Protein AF-A0A7Y2A5H0-F1 (afdb_monomer_lite)

Sequence (104 aa):
MAGDHEVDVAASTGGGHPLWEIFVRASRGLNHVHVGSLHAPDAETAAQHARDVYTRRQEGVSIWVVRSTEVHASDPHDEDAWFDSEKPYRHPTFYEIPDEVGHM

Radius of gyration: 23.76 Å; chains: 1; bounding box: 52×40×67 Å

pLDDT: mean 79.38, std 18.3, range [37.59, 98.44]

Foldseek 3Di:
DDDDPPPPPPQPPDDAWAKKFKWKAAQPGPDTDTPDMDTHRDQVRRQVVCCVVPVVDGDRMDMDIDGPVPDDDDDPVCCCVPPVPPPVVPPPVPDPDPPVVDDD

Secondary structure (DSSP, 8-state):
--------------SS--EEEEEEE-TT-SS-EEEEEEE-SSHHHHHHHHHHHH-TT-TT-EEEEEEGGG-----GGGHHHHH----GGGSGGGS---GGG---

Structure (mmCIF, N/CA/C/O backbone):
data_AF-A0A7Y2A5H0-F1
#
_entry.id   AF-A0A7Y2A5H0-F1
#
loop_
_atom_site.group_PDB
_atom_site.id
_atom_site.type_symbol
_atom_site.label_atom_id
_atom_site.label_alt_id
_atom_site.label_comp_id
_atom_site.label_asym_id
_atom_site.label_entity_id
_atom_site.label_seq_id
_atom_site.pdbx_PDB_ins_code
_atom_site.Cartn_x
_atom_site.Cartn_y
_atom_site.Cartn_z
_atom_site.occupancy
_atom_site.B_iso_or_equiv
_atom_site.auth_seq_id
_atom_site.auth_comp_id
_atom_site.auth_asym_id
_atom_site.auth_atom_id
_atom_site.pdbx_PDB_model_num
ATOM 1 N N . MET A 1 1 ? -22.978 4.502 -29.608 1.00 40.03 1 MET A N 1
ATOM 2 C CA . MET A 1 1 ? -21.985 3.413 -29.634 1.00 40.03 1 MET A CA 1
ATOM 3 C C . MET A 1 1 ? -20.862 3.845 -28.714 1.00 40.03 1 MET A C 1
ATOM 5 O O . MET A 1 1 ? -20.070 4.693 -29.101 1.00 40.03 1 MET A O 1
ATOM 9 N N . ALA A 1 2 ? -20.928 3.422 -27.453 1.00 42.25 2 ALA A N 1
ATOM 10 C CA . ALA A 1 2 ? -19.891 3.695 -26.468 1.00 42.25 2 ALA A CA 1
ATOM 11 C C . ALA A 1 2 ? -18.766 2.690 -26.727 1.00 42.25 2 ALA A C 1
ATOM 13 O O . ALA A 1 2 ? -19.027 1.492 -26.739 1.00 42.25 2 ALA A O 1
ATOM 14 N N . GLY A 1 3 ? -17.576 3.185 -27.060 1.00 43.34 3 GLY A N 1
ATOM 15 C CA . GLY A 1 3 ? -16.387 2.350 -27.156 1.00 43.34 3 GLY A CA 1
ATOM 16 C C . GLY A 1 3 ? -15.929 2.006 -25.748 1.00 43.34 3 GLY A C 1
ATOM 17 O O . GLY A 1 3 ? -15.586 2.913 -24.986 1.00 43.34 3 GLY A O 1
ATOM 18 N N . ASP A 1 4 ? -15.971 0.720 -25.420 1.00 40.31 4 ASP A N 1
ATOM 19 C CA . ASP A 1 4 ? -15.337 0.150 -24.240 1.00 40.31 4 ASP A CA 1
ATOM 20 C C . ASP A 1 4 ? -13.846 0.509 -24.260 1.00 40.31 4 ASP A C 1
ATOM 22 O O . ASP A 1 4 ? -13.103 0.109 -25.157 1.00 40.31 4 ASP A O 1
ATOM 26 N N . HIS A 1 5 ? -13.411 1.313 -23.288 1.00 46.22 5 HIS A N 1
ATOM 27 C CA . HIS A 1 5 ? -11.995 1.427 -22.959 1.00 46.22 5 HIS A CA 1
ATOM 28 C C . HIS A 1 5 ? -11.636 0.201 -22.127 1.00 46.22 5 HIS A C 1
ATOM 30 O O . HIS A 1 5 ? -11.766 0.207 -20.903 1.00 46.22 5 HIS A O 1
ATOM 36 N N . GLU A 1 6 ? -11.221 -0.857 -22.814 1.00 39.62 6 GLU A N 1
ATOM 37 C CA . GLU A 1 6 ? -10.558 -1.998 -22.200 1.00 39.62 6 GLU A CA 1
ATOM 38 C C . GLU A 1 6 ? -9.252 -1.493 -21.572 1.00 39.62 6 GLU A C 1
ATOM 40 O O . GLU A 1 6 ? -8.309 -1.097 -22.260 1.00 39.62 6 GLU A O 1
ATOM 45 N N . VAL A 1 7 ? -9.242 -1.391 -20.242 1.00 45.84 7 VAL A N 1
ATOM 46 C CA . VAL A 1 7 ? -8.039 -1.065 -19.476 1.00 45.84 7 VAL A CA 1
ATOM 47 C C . VAL A 1 7 ? -7.159 -2.305 -19.511 1.00 45.84 7 VAL A C 1
ATOM 49 O O . VAL A 1 7 ? -7.351 -3.246 -18.745 1.00 45.84 7 VAL A O 1
ATOM 52 N N . ASP A 1 8 ? -6.226 -2.318 -20.455 1.00 37.59 8 ASP A N 1
ATOM 53 C CA . ASP A 1 8 ? -5.244 -3.381 -20.609 1.00 37.59 8 ASP A CA 1
ATOM 54 C C . ASP A 1 8 ? -4.236 -3.294 -19.450 1.00 37.59 8 ASP A C 1
ATOM 56 O O . ASP A 1 8 ? -3.234 -2.575 -19.503 1.00 37.59 8 ASP A O 1
ATOM 60 N N . VAL A 1 9 ? -4.532 -3.983 -18.342 1.00 48.34 9 VAL A N 1
ATOM 61 C CA . VAL A 1 9 ? -3.597 -4.189 -17.223 1.00 48.34 9 VAL A CA 1
ATOM 62 C C . VAL A 1 9 ? -2.630 -5.316 -17.603 1.00 48.34 9 VAL A C 1
ATOM 64 O O . VAL A 1 9 ? -2.476 -6.317 -1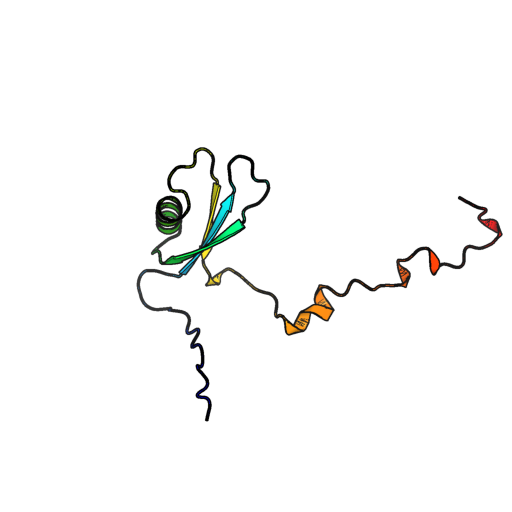6.904 1.00 48.34 9 VAL A O 1
ATOM 67 N N . ALA A 1 10 ? -1.972 -5.175 -18.752 1.00 38.88 10 ALA A N 1
ATOM 68 C CA . ALA A 1 10 ? -0.838 -6.002 -19.108 1.00 38.88 10 ALA A CA 1
ATOM 69 C C . ALA A 1 10 ? 0.319 -5.633 -18.175 1.00 38.88 10 ALA A C 1
ATOM 71 O O . ALA A 1 10 ? 0.956 -4.586 -18.314 1.00 38.88 10 ALA A O 1
ATOM 72 N N . ALA A 1 11 ? 0.573 -6.503 -17.196 1.00 49.91 11 ALA A N 1
ATOM 73 C CA . ALA A 1 11 ? 1.752 -6.469 -16.347 1.00 49.91 11 ALA A CA 1
ATOM 74 C C . ALA A 1 11 ? 2.997 -6.177 -17.200 1.00 49.91 11 ALA A C 1
ATOM 76 O O . ALA A 1 11 ? 3.373 -6.980 -18.058 1.00 49.91 11 ALA A O 1
ATOM 77 N N . SER A 1 12 ? 3.628 -5.023 -16.965 1.00 48.03 12 SER A N 1
ATOM 78 C CA . SER A 1 12 ? 4.834 -4.557 -17.652 1.00 48.03 12 SER A CA 1
ATOM 79 C C . SER A 1 12 ? 6.047 -5.416 -17.277 1.00 48.03 12 SER A C 1
ATOM 81 O O . SER A 1 12 ? 7.005 -4.979 -16.643 1.00 48.03 12 SER A O 1
ATOM 83 N N . THR A 1 13 ? 6.046 -6.678 -17.695 1.00 54.19 13 THR A N 1
ATOM 84 C CA . THR A 1 13 ? 7.242 -7.517 -17.661 1.00 54.19 13 THR A CA 1
ATOM 85 C C . THR A 1 13 ? 8.067 -7.186 -18.898 1.00 54.19 13 THR A C 1
ATOM 87 O O . THR A 1 13 ? 7.982 -7.850 -19.926 1.00 54.19 13 THR A O 1
ATOM 90 N N . GLY A 1 14 ? 8.838 -6.101 -18.812 1.00 46.59 14 GLY A N 1
ATOM 91 C CA . GLY A 1 14 ? 9.646 -5.605 -19.922 1.00 46.59 14 GLY A CA 1
ATOM 92 C C . GLY A 1 14 ? 10.818 -4.739 -19.469 1.00 46.59 14 GLY A C 1
ATOM 93 O O . GLY A 1 14 ? 10.788 -3.531 -19.644 1.00 46.59 14 GLY A O 1
ATOM 94 N N . GLY A 1 15 ? 11.857 -5.375 -18.918 1.00 59.62 15 GLY A N 1
ATOM 95 C CA . GLY A 1 15 ? 13.231 -4.855 -18.928 1.00 59.62 15 GLY A CA 1
ATOM 96 C C . GLY A 1 15 ? 13.538 -3.660 -18.017 1.00 59.62 15 GLY A C 1
ATOM 97 O O . GLY A 1 15 ? 13.533 -2.516 -18.450 1.00 59.62 15 GLY A O 1
ATOM 98 N N . GLY A 1 16 ? 13.942 -3.945 -16.776 1.00 76.38 16 GLY A N 1
ATOM 99 C CA . GLY A 1 16 ? 14.807 -3.058 -15.985 1.00 76.38 16 GLY A CA 1
ATOM 100 C C . GLY A 1 16 ? 14.176 -2.380 -14.771 1.00 76.38 16 GLY A C 1
ATOM 101 O O . GLY A 1 16 ? 14.901 -2.111 -13.822 1.00 76.38 16 GLY A O 1
ATOM 102 N N . HIS A 1 17 ? 12.858 -2.152 -14.741 1.00 88.81 17 HIS A N 1
ATOM 103 C CA . HIS A 1 17 ? 12.212 -1.421 -13.640 1.00 88.81 17 HIS A CA 1
ATOM 104 C C . HIS A 1 17 ? 10.824 -1.995 -13.304 1.00 88.81 17 HIS A C 1
ATOM 106 O O . HIS A 1 17 ? 9.839 -1.510 -13.852 1.00 88.81 17 HIS A O 1
ATOM 112 N N . PRO A 1 18 ? 10.713 -3.029 -12.447 1.00 95.62 18 PRO A N 1
ATOM 113 C CA . PRO A 1 18 ? 9.418 -3.521 -11.960 1.00 95.62 18 PRO A CA 1
ATOM 114 C C . PRO A 1 18 ? 8.617 -2.459 -11.185 1.00 95.62 18 PRO A C 1
ATOM 116 O O . PRO A 1 18 ? 9.193 -1.493 -10.678 1.00 95.62 18 PRO A O 1
ATOM 119 N N . LEU A 1 19 ? 7.296 -2.664 -11.084 1.00 97.31 19 LEU A N 1
ATOM 120 C CA . LEU A 1 19 ? 6.374 -1.848 -10.281 1.00 97.31 19 LEU A CA 1
ATOM 121 C C . LEU A 1 19 ? 6.432 -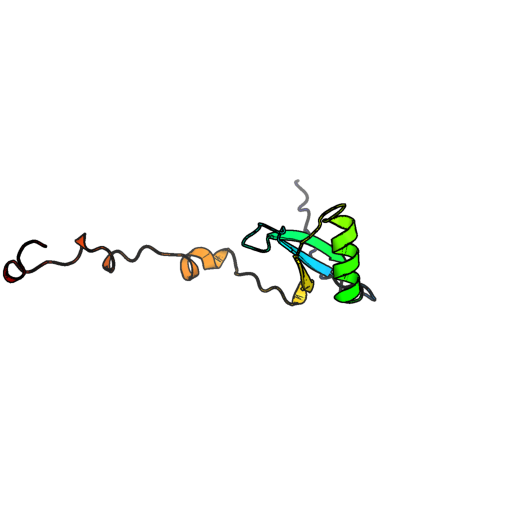2.243 -8.793 1.00 97.31 19 LEU A C 1
ATOM 123 O O . LEU A 1 19 ? 6.522 -3.427 -8.446 1.00 97.31 19 LEU A O 1
ATOM 127 N N . TRP A 1 20 ? 6.383 -1.233 -7.928 1.00 98.12 20 TRP A N 1
ATOM 128 C CA . TRP A 1 20 ? 6.415 -1.351 -6.475 1.00 98.12 20 TRP A CA 1
ATOM 129 C C . TRP A 1 20 ? 5.275 -0.557 -5.845 1.00 98.12 20 TRP A C 1
ATOM 131 O O . TRP A 1 20 ? 5.098 0.617 -6.170 1.00 98.12 20 TRP A O 1
ATOM 141 N N . GLU A 1 21 ? 4.581 -1.170 -4.889 1.00 98.44 21 GLU A N 1
ATOM 142 C CA . GLU A 1 21 ? 3.604 -0.528 -4.009 1.00 98.44 21 GLU A CA 1
ATOM 143 C C . GLU A 1 21 ? 4.314 0.057 -2.785 1.00 98.44 21 GLU A C 1
ATOM 145 O O . GLU A 1 21 ? 5.156 -0.601 -2.156 1.00 98.44 21 GLU A O 1
ATOM 150 N N . ILE A 1 22 ? 3.988 1.302 -2.440 1.00 97.62 22 ILE A N 1
ATOM 151 C CA . ILE A 1 22 ? 4.700 2.079 -1.425 1.00 97.62 22 ILE A CA 1
ATOM 152 C C . ILE A 1 22 ? 3.789 2.344 -0.236 1.00 97.62 22 ILE A C 1
ATOM 154 O O . ILE A 1 22 ? 2.722 2.946 -0.367 1.00 97.62 22 ILE A O 1
ATOM 158 N N . PHE A 1 23 ? 4.250 1.968 0.955 1.00 96.75 23 PHE A N 1
ATOM 159 C CA . PHE A 1 23 ? 3.539 2.216 2.202 1.00 96.75 23 PHE A CA 1
ATOM 160 C C . PHE A 1 23 ? 4.376 3.074 3.139 1.00 96.75 23 PHE A C 1
ATOM 162 O O . PHE A 1 23 ? 5.557 2.811 3.370 1.00 96.75 23 PHE A O 1
ATOM 169 N N . VAL A 1 24 ? 3.755 4.091 3.724 1.00 94.44 24 VAL A N 1
ATOM 170 C CA . VAL A 1 24 ? 4.433 5.062 4.581 1.00 94.44 24 VAL A CA 1
ATOM 171 C C . VAL A 1 24 ? 3.769 5.094 5.947 1.00 94.44 24 VAL A C 1
ATOM 173 O O . VAL A 1 24 ? 2.546 5.161 6.060 1.00 94.44 24 VAL A O 1
ATOM 176 N N . ARG A 1 25 ? 4.587 5.081 7.000 1.00 93.25 25 ARG A N 1
ATOM 177 C CA . ARG A 1 25 ? 4.162 5.350 8.374 1.00 93.25 25 ARG A CA 1
ATOM 178 C C . ARG A 1 25 ? 4.880 6.583 8.898 1.00 93.25 25 ARG A C 1
ATOM 180 O O . ARG A 1 25 ? 6.108 6.600 8.990 1.00 93.25 25 ARG A O 1
ATOM 187 N N . ALA A 1 26 ? 4.108 7.594 9.284 1.00 88.62 26 ALA A N 1
ATOM 188 C CA . ALA A 1 26 ? 4.632 8.776 9.961 1.00 88.62 26 ALA A CA 1
ATOM 189 C C . ALA A 1 26 ? 5.226 8.420 11.338 1.00 88.62 26 ALA A C 1
ATOM 191 O O . ALA A 1 26 ? 4.846 7.421 11.942 1.00 88.62 26 ALA A O 1
ATOM 192 N N . SER A 1 27 ? 6.098 9.272 11.881 1.00 85.62 27 SER A N 1
ATOM 193 C CA . SER A 1 27 ? 6.777 9.047 13.174 1.00 85.62 27 SER A CA 1
ATOM 194 C C . SER A 1 27 ? 5.836 8.727 14.343 1.00 85.62 27 SER A C 1
ATOM 196 O O . SER A 1 27 ? 6.118 7.854 15.159 1.00 85.62 27 SER A O 1
ATOM 198 N N . ARG A 1 28 ? 4.672 9.386 14.395 1.00 85.62 28 ARG A N 1
ATOM 199 C CA . ARG A 1 28 ? 3.618 9.132 15.396 1.00 85.62 28 ARG A CA 1
ATOM 200 C C . ARG A 1 28 ? 2.466 8.269 14.864 1.00 85.62 28 ARG A C 1
ATOM 202 O O . ARG A 1 28 ? 1.423 8.186 15.502 1.00 85.62 28 ARG A O 1
ATOM 209 N N . GLY A 1 29 ? 2.620 7.690 13.675 1.00 84.38 29 GLY A N 1
ATOM 210 C CA . GLY A 1 29 ? 1.618 6.840 13.040 1.00 84.38 29 GLY A CA 1
ATOM 211 C C . GLY A 1 29 ? 1.677 5.412 13.575 1.00 84.38 29 GLY A C 1
ATOM 212 O O . GLY A 1 29 ? 2.758 4.887 13.834 1.00 84.38 29 GLY A O 1
ATOM 213 N N . LEU A 1 30 ? 0.512 4.779 13.716 1.00 87.75 30 LEU A N 1
ATOM 214 C CA . LEU A 1 30 ? 0.407 3.394 14.185 1.00 87.75 30 LEU A CA 1
ATOM 215 C C . LEU A 1 30 ? 0.656 2.386 13.056 1.00 87.75 30 LEU A C 1
ATOM 217 O O . LEU A 1 30 ? 1.315 1.370 13.265 1.00 87.75 30 LEU A O 1
ATOM 221 N N . ASN A 1 31 ? 0.178 2.686 11.850 1.00 93.50 31 ASN A N 1
ATOM 222 C CA . ASN A 1 31 ? 0.186 1.781 10.708 1.00 93.50 31 ASN A CA 1
ATOM 223 C C . ASN A 1 31 ? 0.841 2.410 9.475 1.00 93.50 31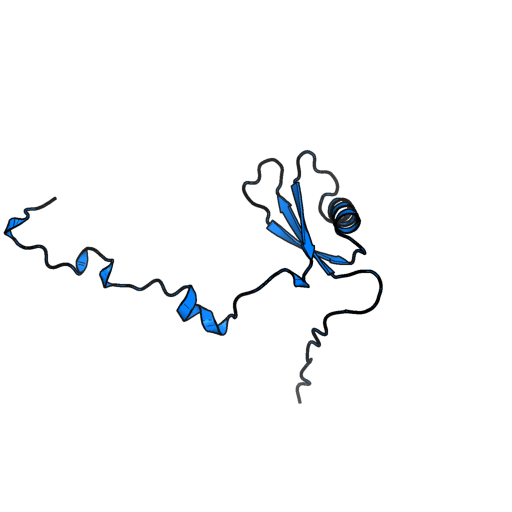 ASN A C 1
ATOM 225 O O . ASN A 1 31 ? 0.815 3.627 9.279 1.00 93.50 31 ASN A O 1
ATOM 229 N N . HIS A 1 32 ? 1.410 1.553 8.633 1.00 95.94 32 HIS A N 1
ATOM 230 C CA . HIS A 1 32 ? 1.809 1.915 7.281 1.00 95.94 32 HIS A CA 1
ATOM 231 C C . HIS A 1 32 ? 0.561 2.031 6.404 1.00 95.94 32 HIS A C 1
ATOM 233 O O . HIS A 1 32 ? -0.327 1.182 6.460 1.00 95.94 32 HIS A O 1
ATOM 239 N N . VAL A 1 33 ? 0.486 3.102 5.619 1.00 94.75 33 VAL A N 1
ATOM 240 C CA . VAL A 1 33 ? -0.628 3.383 4.704 1.00 94.75 33 VAL A CA 1
ATOM 241 C C . VAL A 1 33 ? -0.097 3.382 3.282 1.00 94.75 33 VAL A C 1
ATOM 243 O O . VAL A 1 33 ? 0.969 3.947 3.040 1.00 94.75 33 VAL A O 1
ATOM 246 N N . HIS A 1 34 ? -0.826 2.762 2.354 1.00 96.75 34 HIS A N 1
ATOM 247 C CA . HIS A 1 34 ? -0.478 2.798 0.937 1.00 96.75 34 HIS A CA 1
ATOM 248 C C . HIS A 1 34 ? -0.579 4.235 0.403 1.00 96.75 34 HIS A C 1
ATOM 250 O O . HIS A 1 34 ? -1.622 4.872 0.547 1.00 96.75 34 HIS A O 1
ATOM 256 N N . VAL A 1 35 ? 0.499 4.755 -0.186 1.00 95.56 35 VAL A N 1
ATOM 257 C CA . VAL A 1 35 ? 0.565 6.136 -0.704 1.00 95.56 35 VAL A CA 1
ATOM 258 C C . VAL A 1 35 ? 0.682 6.211 -2.226 1.00 95.56 35 VAL A C 1
ATOM 260 O O . VAL A 1 35 ? 0.587 7.302 -2.788 1.00 95.56 35 VAL A O 1
ATOM 263 N N . GLY A 1 36 ? 0.871 5.073 -2.894 1.00 96.00 36 GLY A N 1
ATOM 264 C CA . GLY A 1 36 ? 0.957 4.971 -4.346 1.00 96.00 36 GLY A CA 1
ATOM 265 C C . GLY A 1 36 ? 2.044 4.005 -4.800 1.00 96.00 36 GLY A C 1
ATOM 266 O O . GLY A 1 36 ? 2.688 3.341 -3.991 1.00 96.00 36 GLY A O 1
ATOM 267 N N . SER A 1 37 ? 2.267 3.978 -6.109 1.00 97.69 37 SER A N 1
ATOM 268 C CA . SER A 1 37 ? 3.156 3.031 -6.772 1.00 97.69 37 SER A CA 1
ATOM 269 C C . SER A 1 37 ? 4.252 3.735 -7.579 1.00 97.69 37 SER A C 1
ATOM 271 O O . SER A 1 37 ? 4.046 4.834 -8.102 1.00 97.69 37 SER A O 1
ATOM 273 N N . LEU A 1 38 ? 5.412 3.095 -7.743 1.00 96.69 38 LEU A N 1
ATOM 274 C CA . LEU A 1 38 ? 6.498 3.582 -8.606 1.00 96.69 38 LEU A CA 1
ATOM 275 C C . LEU A 1 38 ? 7.281 2.440 -9.259 1.00 96.69 38 LEU A C 1
ATOM 277 O O . LEU A 1 38 ? 7.235 1.304 -8.800 1.00 96.69 38 LEU A O 1
ATOM 281 N N . HIS A 1 39 ? 8.024 2.746 -10.324 1.00 96.75 39 HIS A N 1
ATOM 282 C CA . HIS A 1 39 ? 8.920 1.787 -10.972 1.00 96.75 39 HIS A CA 1
ATOM 283 C C . HIS A 1 39 ? 10.367 1.978 -10.493 1.00 96.75 39 HIS A C 1
ATOM 285 O O . HIS A 1 39 ? 10.859 3.107 -10.411 1.00 96.75 39 HIS A O 1
ATOM 291 N N . ALA A 1 40 ? 11.062 0.881 -10.190 1.00 95.81 40 ALA A N 1
ATOM 292 C CA . ALA A 1 40 ? 12.465 0.889 -9.765 1.00 95.81 40 ALA A CA 1
ATOM 293 C C . ALA A 1 40 ? 13.127 -0.476 -10.029 1.00 95.81 40 ALA A C 1
ATOM 295 O O . ALA A 1 40 ? 12.423 -1.485 -10.012 1.00 95.81 40 ALA A O 1
ATOM 296 N N . PRO A 1 41 ? 14.453 -0.540 -10.258 1.00 96.00 41 PRO A N 1
ATOM 297 C CA . PRO A 1 41 ? 15.138 -1.795 -10.589 1.00 96.00 41 PRO A CA 1
ATOM 298 C C . PRO A 1 41 ? 15.156 -2.803 -9.428 1.00 96.00 41 PRO A C 1
ATOM 300 O O . PRO A 1 41 ? 15.050 -4.013 -9.639 1.00 96.00 41 PRO A O 1
ATOM 303 N N . ASP A 1 42 ? 15.227 -2.309 -8.196 1.00 95.56 42 ASP A N 1
ATOM 304 C CA . ASP A 1 42 ? 15.301 -3.095 -6.968 1.00 95.56 42 ASP A CA 1
ATOM 305 C C . ASP A 1 42 ? 14.640 -2.354 -5.793 1.00 95.56 42 ASP A C 1
ATOM 307 O O . ASP A 1 42 ? 14.212 -1.203 -5.915 1.00 95.56 42 ASP A O 1
ATOM 311 N N . ALA A 1 43 ? 14.533 -3.043 -4.654 1.00 96.56 43 ALA A N 1
ATOM 312 C CA . ALA A 1 43 ? 13.862 -2.535 -3.460 1.00 96.56 43 ALA A CA 1
ATOM 313 C C . ALA A 1 43 ? 14.585 -1.332 -2.836 1.00 96.56 43 ALA A C 1
ATOM 315 O O . ALA A 1 43 ? 13.935 -0.426 -2.314 1.00 96.56 43 ALA A O 1
ATOM 316 N N . GLU A 1 44 ? 15.919 -1.309 -2.877 1.00 96.50 44 GLU A N 1
ATOM 317 C CA . GLU A 1 44 ? 16.700 -0.222 -2.284 1.00 96.50 44 GLU A CA 1
ATOM 318 C C . GLU A 1 44 ? 16.467 1.075 -3.061 1.00 96.50 44 GLU A C 1
ATOM 320 O O . GLU A 1 44 ? 16.117 2.106 -2.481 1.00 96.50 44 GLU A O 1
ATOM 325 N N . THR A 1 45 ? 16.544 0.994 -4.388 1.00 96.19 45 THR A N 1
ATOM 326 C CA . THR A 1 45 ? 16.250 2.107 -5.287 1.00 96.19 45 THR A CA 1
ATOM 327 C C . THR A 1 45 ? 14.786 2.541 -5.166 1.00 96.19 45 THR A C 1
ATOM 329 O O . THR A 1 45 ? 14.500 3.737 -5.110 1.00 96.19 45 THR A O 1
ATOM 332 N N . ALA A 1 46 ? 13.845 1.595 -5.044 1.00 96.88 46 ALA A N 1
ATOM 333 C CA . ALA A 1 46 ? 12.432 1.904 -4.818 1.00 96.88 46 ALA A CA 1
ATOM 334 C C . ALA A 1 46 ? 12.217 2.721 -3.535 1.00 96.88 46 ALA A C 1
ATOM 336 O O . ALA A 1 46 ? 11.493 3.716 -3.550 1.00 96.88 46 ALA A O 1
ATOM 337 N N . ALA A 1 47 ? 12.867 2.337 -2.432 1.00 95.00 47 ALA A N 1
ATOM 338 C CA . ALA A 1 47 ? 12.759 3.035 -1.154 1.00 95.00 47 ALA A CA 1
ATOM 339 C C . ALA A 1 47 ? 13.359 4.450 -1.210 1.00 95.00 47 ALA A C 1
ATOM 341 O O . ALA A 1 47 ? 12.782 5.385 -0.648 1.00 95.00 47 ALA A O 1
ATOM 342 N N . GLN A 1 48 ? 14.482 4.628 -1.914 1.00 94.38 48 GLN A N 1
ATOM 343 C CA . GLN A 1 48 ? 15.089 5.945 -2.138 1.00 94.38 48 GLN A CA 1
ATOM 344 C C . GLN A 1 48 ? 14.159 6.852 -2.956 1.00 94.38 48 GLN A C 1
ATOM 346 O O . GLN A 1 48 ? 13.834 7.954 -2.517 1.00 94.38 48 GLN A O 1
ATOM 351 N N . HIS A 1 49 ? 13.637 6.362 -4.085 1.00 94.69 49 HIS A N 1
ATOM 352 C CA . HIS A 1 49 ? 12.673 7.108 -4.898 1.00 94.69 49 HIS A CA 1
ATOM 353 C C . HIS A 1 49 ? 11.400 7.447 -4.108 1.00 94.69 49 HIS A C 1
ATOM 355 O O . HIS A 1 49 ? 10.916 8.579 -4.155 1.00 94.69 49 HIS A O 1
ATOM 361 N N . ALA A 1 50 ? 10.874 6.494 -3.333 1.00 94.50 50 ALA A N 1
ATOM 362 C CA . ALA A 1 50 ? 9.707 6.699 -2.484 1.00 94.50 50 ALA A CA 1
ATOM 363 C C . ALA A 1 50 ? 9.939 7.793 -1.438 1.00 94.50 50 ALA A C 1
ATOM 365 O O . ALA A 1 50 ? 9.058 8.626 -1.206 1.00 94.50 50 ALA A O 1
ATOM 366 N N . ARG A 1 51 ? 11.128 7.826 -0.825 1.00 92.75 51 ARG A N 1
ATOM 367 C CA . ARG A 1 51 ? 11.514 8.878 0.119 1.00 92.75 51 ARG A CA 1
ATOM 368 C C . ARG A 1 51 ? 11.430 10.253 -0.544 1.00 92.75 51 ARG A C 1
ATOM 370 O O . ARG A 1 51 ? 10.793 11.152 0.011 1.00 92.75 51 ARG A O 1
ATOM 377 N N . ASP A 1 52 ? 12.004 10.414 -1.727 1.00 91.06 52 ASP A N 1
ATOM 378 C CA . ASP A 1 52 ? 12.061 11.712 -2.405 1.00 91.06 52 ASP A CA 1
ATOM 379 C C . ASP A 1 52 ? 10.683 12.179 -2.896 1.00 91.06 52 ASP A C 1
ATOM 381 O O . ASP A 1 52 ? 10.320 13.354 -2.759 1.00 91.06 52 ASP A O 1
ATOM 385 N N . VAL A 1 53 ? 9.880 11.252 -3.422 1.00 91.38 53 VAL A N 1
ATOM 386 C CA . VAL A 1 53 ? 8.551 11.546 -3.972 1.00 91.38 53 VAL A CA 1
ATOM 387 C C . VAL A 1 53 ? 7.536 11.810 -2.860 1.00 91.38 53 VAL A C 1
ATOM 389 O O . VAL A 1 53 ? 6.858 12.841 -2.885 1.00 91.38 53 VAL A O 1
ATOM 392 N N . TYR A 1 54 ? 7.449 10.919 -1.869 1.00 90.44 54 TYR A N 1
ATOM 393 C CA . TYR A 1 54 ? 6.352 10.908 -0.897 1.00 90.44 54 TYR A CA 1
ATOM 394 C C . TYR A 1 54 ? 6.695 11.547 0.450 1.00 90.44 54 TYR A C 1
ATOM 396 O O . TYR A 1 54 ? 5.784 11.906 1.194 1.00 90.44 54 TYR A O 1
ATOM 404 N N . THR A 1 55 ? 7.978 11.730 0.790 1.00 85.19 55 THR A N 1
ATOM 405 C CA . THR A 1 55 ? 8.369 12.089 2.170 1.00 85.19 55 THR A CA 1
ATOM 406 C C . THR A 1 55 ? 9.119 13.408 2.317 1.00 85.19 55 THR A C 1
ATOM 408 O O . THR A 1 55 ? 9.677 13.634 3.383 1.00 85.19 55 THR A O 1
ATOM 411 N N . ARG A 1 56 ? 9.066 14.286 1.299 1.00 72.31 56 ARG A N 1
ATOM 412 C CA . ARG A 1 56 ? 9.770 15.577 1.057 1.00 72.31 56 ARG A CA 1
ATOM 413 C C . ARG A 1 56 ? 10.407 16.384 2.224 1.00 72.31 56 ARG A C 1
ATOM 415 O O . ARG A 1 56 ? 11.208 17.261 1.916 1.00 72.31 56 ARG A O 1
ATOM 422 N N . ARG A 1 57 ? 10.100 16.161 3.517 1.00 66.31 57 ARG A N 1
ATOM 423 C CA . ARG A 1 57 ? 10.743 16.762 4.716 1.00 66.31 57 ARG A CA 1
ATOM 424 C C . ARG A 1 57 ? 10.791 15.906 6.014 1.00 66.31 57 ARG A C 1
ATOM 426 O O . ARG A 1 57 ? 11.117 16.459 7.058 1.00 66.31 57 ARG A O 1
ATOM 433 N N . GLN A 1 58 ? 10.402 14.629 6.041 1.00 60.69 58 GLN A N 1
ATOM 434 C CA . GLN A 1 58 ? 9.919 14.021 7.298 1.00 60.69 58 GLN A CA 1
ATOM 435 C C . GLN A 1 58 ? 10.952 13.202 8.110 1.00 60.69 58 GLN A C 1
ATOM 437 O O . GLN A 1 58 ? 11.224 12.039 7.811 1.00 60.69 58 GLN A O 1
ATOM 442 N N . GLU A 1 59 ? 11.453 13.783 9.207 1.00 57.59 59 GLU A N 1
ATOM 443 C CA . GLU A 1 59 ? 12.129 13.054 10.292 1.00 57.59 59 GLU A CA 1
ATOM 444 C C . GLU A 1 59 ? 11.232 11.931 10.857 1.00 57.59 59 GLU A C 1
ATOM 446 O O . GLU A 1 59 ? 10.055 12.140 11.160 1.00 57.59 59 GLU A O 1
ATOM 451 N N . GLY A 1 60 ? 11.795 10.730 11.030 1.00 60.34 60 GLY A N 1
ATOM 452 C CA . GLY A 1 60 ? 11.135 9.618 11.727 1.00 60.34 60 GLY A CA 1
ATOM 453 C C . GLY A 1 60 ? 10.091 8.834 10.923 1.00 60.34 60 GLY A C 1
ATOM 454 O O . GLY A 1 60 ? 9.198 8.244 11.521 1.00 60.34 60 GLY A O 1
ATOM 455 N N . VAL A 1 61 ? 10.173 8.805 9.593 1.00 83.25 61 VAL A N 1
ATOM 456 C CA . VAL A 1 61 ? 9.249 8.037 8.740 1.00 83.25 61 VAL A CA 1
ATOM 457 C C . VAL A 1 61 ? 9.788 6.645 8.431 1.00 83.25 61 VAL A C 1
ATOM 459 O O . VAL A 1 61 ? 10.963 6.481 8.111 1.00 83.25 61 VAL A O 1
ATOM 462 N N . SER A 1 62 ? 8.914 5.639 8.495 1.00 92.75 62 SER A N 1
ATOM 463 C CA . SER A 1 62 ? 9.200 4.284 8.016 1.00 92.75 62 SER A CA 1
ATOM 464 C C . SER A 1 62 ? 8.528 4.066 6.662 1.00 92.75 62 SER A C 1
ATOM 466 O O . SER A 1 62 ? 7.343 4.364 6.509 1.00 92.75 62 SER A O 1
ATOM 468 N N . ILE A 1 63 ? 9.287 3.550 5.693 1.00 94.75 63 ILE A N 1
ATOM 469 C CA . ILE A 1 63 ? 8.816 3.243 4.339 1.00 94.75 63 ILE A CA 1
ATOM 470 C C . ILE A 1 63 ? 8.910 1.735 4.135 1.00 94.75 63 ILE A C 1
ATOM 472 O O . ILE A 1 63 ? 9.960 1.142 4.387 1.00 94.75 63 ILE A O 1
ATOM 476 N N . TRP A 1 64 ? 7.823 1.129 3.674 1.00 97.44 64 TRP A N 1
ATOM 477 C CA . TRP A 1 64 ? 7.821 -0.215 3.112 1.00 97.44 64 TRP A CA 1
ATOM 478 C C . TRP A 1 64 ? 7.628 -0.124 1.609 1.00 97.44 64 TRP A C 1
ATOM 480 O O . TRP A 1 64 ? 6.828 0.676 1.121 1.00 97.44 64 TRP A O 1
ATOM 490 N N . VAL A 1 65 ? 8.362 -0.966 0.896 1.00 97.69 65 VAL A N 1
ATOM 491 C CA . VAL A 1 65 ? 8.214 -1.156 -0.542 1.00 97.69 65 VAL A CA 1
ATOM 492 C C . VAL A 1 65 ? 7.987 -2.636 -0.789 1.00 97.69 65 VAL A C 1
ATOM 494 O O . VAL A 1 65 ? 8.693 -3.478 -0.230 1.00 97.69 65 VAL A O 1
ATOM 497 N N . VAL A 1 66 ? 6.982 -2.955 -1.591 1.00 97.94 66 VAL A N 1
ATOM 498 C CA . VAL A 1 66 ? 6.618 -4.333 -1.928 1.00 97.94 66 VAL A CA 1
ATOM 499 C C . VAL A 1 66 ? 6.466 -4.406 -3.437 1.00 97.94 66 VAL A C 1
ATOM 501 O O . VAL A 1 66 ? 5.873 -3.510 -4.032 1.00 97.94 66 VAL A O 1
ATOM 504 N N . ARG A 1 67 ? 7.021 -5.436 -4.082 1.00 97.06 67 ARG A N 1
ATOM 505 C CA . ARG A 1 67 ? 6.768 -5.638 -5.515 1.00 97.06 67 ARG A CA 1
ATOM 506 C C . ARG A 1 67 ? 5.283 -5.876 -5.716 1.00 97.06 67 ARG A C 1
ATOM 508 O O . ARG A 1 67 ? 4.710 -6.701 -5.010 1.00 97.06 67 ARG A O 1
ATOM 515 N N . SER A 1 68 ? 4.689 -5.237 -6.716 1.00 97.25 68 SER A N 1
ATOM 516 C CA . SER A 1 68 ? 3.257 -5.405 -6.989 1.00 97.25 68 SER A CA 1
ATOM 517 C C . SER A 1 68 ? 2.896 -6.867 -7.280 1.00 97.25 68 SER A C 1
ATOM 519 O O . SER A 1 68 ? 1.815 -7.312 -6.926 1.00 97.25 68 SER A O 1
ATOM 521 N N . THR A 1 69 ? 3.833 -7.652 -7.829 1.00 95.94 69 THR A N 1
ATOM 522 C CA . THR A 1 69 ? 3.666 -9.099 -8.070 1.00 95.94 69 THR A CA 1
ATOM 523 C C . THR A 1 69 ? 3.576 -9.951 -6.803 1.00 95.94 69 THR A C 1
ATOM 525 O O . THR A 1 69 ? 3.131 -11.089 -6.875 1.00 95.94 69 THR A O 1
ATOM 528 N N . GLU A 1 70 ? 4.016 -9.430 -5.658 1.00 96.69 70 GLU A N 1
ATOM 529 C CA . GLU A 1 70 ? 3.992 -10.130 -4.366 1.00 96.69 70 GLU A CA 1
ATOM 530 C C . GLU A 1 70 ? 2.751 -9.759 -3.537 1.00 96.69 70 GLU A C 1
ATOM 532 O O . GLU A 1 70 ? 2.523 -10.324 -2.468 1.00 96.69 70 GLU A O 1
ATOM 537 N N . VAL A 1 71 ? 1.944 -8.799 -4.003 1.00 95.25 71 VAL A N 1
ATOM 538 C CA . VAL A 1 71 ? 0.698 -8.404 -3.343 1.00 95.25 71 VAL A CA 1
ATOM 539 C C . VAL A 1 71 ? -0.436 -9.270 -3.880 1.00 95.25 71 VAL A C 1
ATOM 541 O O . VAL A 1 71 ? -0.783 -9.202 -5.056 1.00 95.25 71 VAL A O 1
ATOM 544 N N . HIS A 1 72 ? -1.035 -10.076 -3.005 1.00 95.06 72 HIS A N 1
ATOM 545 C CA . HIS A 1 72 ? -2.241 -10.832 -3.324 1.00 95.06 72 HIS A CA 1
ATOM 546 C C . HIS A 1 72 ? -3.477 -10.074 -2.831 1.00 95.06 72 HIS A C 1
ATOM 548 O O . HIS A 1 72 ? -3.543 -9.697 -1.660 1.00 95.06 72 HIS A O 1
ATOM 554 N N . ALA A 1 73 ? -4.446 -9.855 -3.718 1.00 92.31 73 ALA A N 1
ATOM 555 C CA . ALA A 1 73 ? -5.727 -9.237 -3.391 1.00 92.31 73 ALA A CA 1
ATOM 556 C C . ALA A 1 73 ? -6.834 -10.299 -3.385 1.00 92.31 73 ALA A C 1
ATOM 558 O O . ALA A 1 73 ? -6.825 -11.202 -4.219 1.00 92.31 73 ALA A O 1
ATOM 559 N N . SER A 1 74 ? -7.779 -10.183 -2.451 1.00 91.94 74 SER A N 1
ATOM 560 C CA . SER A 1 74 ? -9.008 -10.981 -2.461 1.00 91.94 74 SER A CA 1
ATOM 561 C C . SER A 1 74 ? -9.874 -10.623 -3.668 1.00 91.94 74 SER A C 1
ATOM 563 O O . SER A 1 74 ? -9.909 -9.456 -4.068 1.00 91.94 74 SER A O 1
ATOM 565 N N . ASP A 1 75 ? -10.610 -11.597 -4.205 1.00 90.00 75 ASP A N 1
ATOM 566 C CA . ASP A 1 75 ? -11.630 -11.326 -5.218 1.00 90.00 75 ASP A CA 1
ATOM 567 C C . ASP A 1 75 ? -12.808 -10.577 -4.567 1.00 90.00 75 ASP A C 1
ATOM 569 O O . ASP A 1 75 ? -13.353 -11.064 -3.571 1.00 90.00 75 ASP A O 1
ATOM 573 N N . PRO A 1 76 ? -13.222 -9.407 -5.089 1.00 88.06 76 PRO A N 1
ATOM 574 C CA . PRO A 1 76 ? -14.412 -8.713 -4.603 1.00 88.06 76 PRO A CA 1
ATOM 575 C C . PRO A 1 76 ? -15.690 -9.563 -4.650 1.00 88.06 76 PRO A C 1
ATOM 577 O O . PRO A 1 76 ? -16.597 -9.330 -3.860 1.00 88.06 76 PRO A O 1
ATOM 580 N N . HIS A 1 77 ? -15.779 -10.554 -5.540 1.00 88.31 77 HIS A N 1
ATOM 581 C CA . HIS A 1 77 ? -16.947 -11.438 -5.630 1.00 88.31 77 HIS A CA 1
ATOM 582 C C . HIS A 1 77 ? -17.035 -12.449 -4.483 1.00 88.31 77 HIS A C 1
ATOM 584 O O . HIS A 1 77 ? -18.105 -13.012 -4.263 1.00 88.31 77 HIS A O 1
ATOM 590 N N . ASP A 1 78 ? -15.945 -12.667 -3.742 1.00 87.31 78 ASP A N 1
ATOM 591 C CA . ASP A 1 78 ? -15.934 -13.566 -2.589 1.00 87.31 78 ASP A CA 1
ATOM 592 C C . ASP A 1 78 ? -16.283 -12.836 -1.275 1.00 87.31 78 ASP A C 1
ATOM 594 O O . ASP A 1 78 ? -16.195 -13.440 -0.205 1.00 87.31 78 ASP A O 1
ATOM 598 N N . GLU A 1 79 ? -16.672 -11.553 -1.316 1.00 82.88 79 GLU A N 1
ATOM 599 C CA . GLU A 1 79 ? -16.904 -10.720 -0.124 1.00 82.88 79 GLU A CA 1
ATOM 600 C C . GLU A 1 79 ? -17.783 -11.418 0.926 1.00 82.88 79 GLU A C 1
ATOM 602 O O . GLU A 1 79 ? -17.389 -11.509 2.092 1.00 82.88 79 GLU A O 1
ATOM 607 N N . ASP A 1 80 ? -18.905 -12.003 0.499 1.00 81.00 80 ASP A N 1
ATOM 608 C CA . ASP A 1 80 ? -19.836 -12.724 1.372 1.00 81.00 80 ASP A CA 1
ATOM 609 C C . ASP A 1 80 ? -19.153 -13.893 2.107 1.00 81.00 80 ASP A C 1
ATOM 611 O O . ASP A 1 80 ? -19.374 -14.117 3.292 1.00 81.00 80 ASP A O 1
ATOM 615 N N . ALA A 1 81 ? -18.264 -14.641 1.451 1.00 82.94 81 ALA A N 1
ATOM 616 C CA . ALA A 1 81 ? -17.598 -15.785 2.076 1.00 82.94 81 ALA A CA 1
ATOM 617 C C . ALA A 1 81 ? -16.530 -15.371 3.104 1.00 82.94 81 ALA A C 1
ATOM 619 O O . ALA A 1 81 ? -16.311 -16.078 4.093 1.00 82.94 81 ALA A O 1
ATOM 620 N N . TRP A 1 82 ? -15.849 -14.247 2.869 1.00 79.38 82 TRP A N 1
ATOM 621 C CA . TRP A 1 82 ? -14.749 -13.774 3.716 1.00 79.38 82 TRP A CA 1
ATOM 622 C C . TRP A 1 82 ? -15.213 -12.877 4.865 1.00 79.38 82 TRP A C 1
ATOM 624 O O . TRP A 1 82 ? -14.609 -12.913 5.942 1.00 79.38 82 TRP A O 1
ATOM 634 N N . PHE A 1 83 ? -16.259 -12.077 4.648 1.00 82.31 83 PHE A N 1
ATOM 635 C CA . PHE A 1 83 ? -16.644 -10.985 5.542 1.00 82.31 83 PHE A CA 1
ATOM 636 C C . PHE A 1 83 ? -18.075 -11.080 6.082 1.00 82.31 83 PHE A C 1
ATOM 638 O O . PHE A 1 83 ? -18.419 -10.277 6.955 1.00 82.31 83 PHE A O 1
ATOM 645 N N . ASP A 1 84 ? -18.883 -12.065 5.668 1.00 75.69 84 ASP A N 1
ATOM 646 C CA . ASP A 1 84 ? -20.181 -12.292 6.305 1.00 75.69 84 ASP A CA 1
ATOM 647 C C . ASP A 1 84 ? -20.000 -12.648 7.792 1.00 75.69 84 ASP A C 1
ATOM 649 O O . ASP A 1 84 ? -19.382 -13.644 8.199 1.00 75.69 84 ASP A O 1
ATOM 653 N N . SER A 1 85 ? -20.525 -11.757 8.629 1.00 65.88 85 SER A N 1
ATOM 654 C CA . SER A 1 85 ? -20.411 -11.786 10.083 1.00 65.88 85 SER A CA 1
ATOM 655 C C . SER A 1 85 ? -21.736 -12.116 10.767 1.00 65.88 85 SER A C 1
ATOM 657 O O . SER A 1 85 ? -21.755 -12.314 11.990 1.00 65.88 85 SER A O 1
ATOM 659 N N . GLU A 1 86 ? -22.832 -12.240 10.011 1.00 66.31 86 GLU A N 1
ATOM 660 C CA . GLU A 1 86 ? -24.154 -12.497 10.564 1.00 66.31 86 GLU A CA 1
ATOM 661 C C . GLU A 1 86 ? -24.294 -13.975 10.913 1.00 66.31 86 GLU A C 1
ATOM 663 O O . GLU A 1 86 ? -24.792 -14.826 10.182 1.00 66.31 86 GLU A O 1
ATOM 668 N N . LYS A 1 87 ? -23.829 -14.292 12.119 1.00 70.75 87 LYS A N 1
ATOM 669 C CA . LYS A 1 87 ? -23.999 -15.592 12.761 1.00 70.75 87 LYS A CA 1
ATOM 670 C C . LYS A 1 87 ? -24.914 -15.407 13.971 1.00 70.75 87 LYS A C 1
ATOM 672 O O . LYS A 1 87 ? -24.398 -15.306 15.088 1.00 70.75 87 LYS A O 1
ATOM 677 N N . PRO A 1 88 ? -26.254 -15.363 13.778 1.00 67.12 88 PRO A N 1
ATOM 678 C CA . PRO A 1 88 ? -27.230 -15.063 14.832 1.00 67.12 88 PRO A CA 1
ATOM 679 C C . PRO A 1 88 ? -27.076 -15.934 16.081 1.00 67.12 88 PRO A C 1
ATOM 681 O O . PRO A 1 88 ? -27.281 -15.467 17.193 1.00 67.12 88 PRO A O 1
ATOM 684 N N . TYR A 1 89 ? -26.603 -17.172 15.916 1.00 66.06 89 TYR A N 1
ATOM 685 C CA . TYR A 1 89 ? -26.312 -18.116 17.002 1.00 66.06 89 TYR A CA 1
ATOM 686 C C . TYR A 1 89 ? -25.212 -17.664 17.988 1.00 66.06 89 TYR A C 1
ATOM 688 O O . TYR A 1 89 ? -25.006 -18.292 19.026 1.00 66.06 89 TYR A O 1
ATOM 696 N N . ARG A 1 90 ? -24.467 -16.597 17.674 1.00 65.62 90 ARG A N 1
ATOM 697 C CA . ARG A 1 90 ? -23.506 -15.954 18.586 1.00 65.62 90 ARG A CA 1
ATOM 698 C C . ARG A 1 90 ? -24.145 -14.860 19.439 1.00 65.62 90 ARG A C 1
ATOM 700 O O . ARG A 1 90 ? -23.492 -14.363 20.353 1.00 65.62 90 ARG A O 1
ATOM 707 N N . HIS A 1 91 ? -25.381 -14.463 19.142 1.00 69.50 91 HIS A N 1
ATOM 708 C CA . HIS A 1 91 ? -26.061 -13.421 19.890 1.00 69.50 91 HIS A CA 1
ATOM 709 C C . HIS A 1 91 ? -26.724 -14.039 21.136 1.00 69.50 91 HIS A C 1
ATOM 711 O O . HIS A 1 91 ? -27.501 -14.989 21.001 1.00 69.50 91 HIS A O 1
ATOM 717 N N . PRO A 1 92 ? -26.449 -13.519 22.350 1.00 65.56 92 PRO A N 1
ATOM 718 C CA . PRO A 1 92 ? -26.957 -14.083 23.607 1.00 65.56 92 PRO A CA 1
ATOM 719 C C . PRO A 1 92 ? -28.484 -14.229 23.655 1.00 65.56 92 PRO A C 1
ATOM 721 O O . PRO A 1 92 ? -29.003 -15.086 24.355 1.00 65.56 92 PRO A O 1
ATOM 724 N N . THR A 1 93 ? -29.201 -13.421 22.873 1.00 68.62 93 THR A N 1
ATOM 725 C CA . THR A 1 93 ? -30.670 -13.414 22.782 1.00 68.62 93 THR A CA 1
ATOM 726 C C . THR A 1 93 ? -31.272 -14.685 22.172 1.00 68.62 93 THR A C 1
ATOM 728 O O . THR A 1 93 ? -32.470 -14.890 22.322 1.00 68.62 93 THR A O 1
ATOM 731 N N . PHE A 1 94 ? -30.490 -15.532 21.492 1.00 61.59 94 PHE A N 1
ATOM 732 C CA . PHE A 1 94 ? -30.997 -16.773 20.879 1.00 61.59 94 PHE A CA 1
A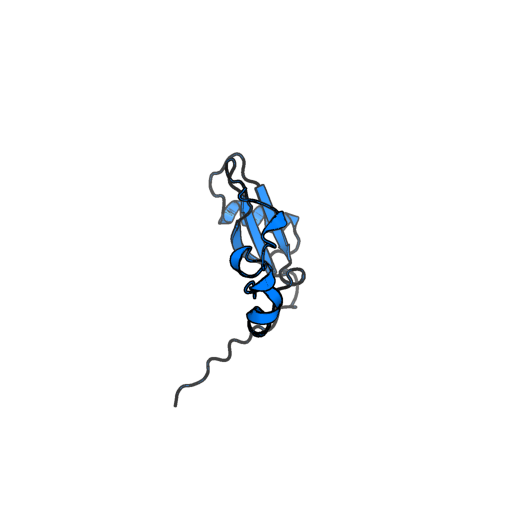TOM 733 C C . PHE A 1 94 ? -30.741 -18.037 21.713 1.00 61.59 94 PHE A C 1
ATOM 735 O O . PHE A 1 94 ? -31.090 -19.127 21.263 1.00 61.59 94 PHE A O 1
ATOM 742 N N . TYR A 1 95 ? -30.152 -17.923 22.908 1.00 68.38 95 TYR A N 1
ATOM 743 C CA . TYR A 1 95 ? -30.091 -19.040 23.852 1.00 68.38 95 TYR A CA 1
ATOM 744 C C . TYR A 1 95 ? -31.331 -19.015 24.747 1.00 68.38 95 TYR A C 1
ATOM 746 O O . TYR A 1 95 ? -31.593 -18.020 25.422 1.00 68.38 95 TYR A O 1
ATOM 754 N N . GLU A 1 96 ? -32.081 -20.118 24.783 1.00 70.44 96 GLU A N 1
ATOM 755 C CA . GLU A 1 96 ? -33.060 -20.346 25.846 1.00 70.44 96 GLU A CA 1
ATOM 756 C C . GLU A 1 96 ? -32.284 -20.558 27.148 1.00 70.44 96 GLU A C 1
ATOM 758 O O . GLU A 1 96 ? -31.618 -21.578 27.327 1.00 70.44 96 GLU A O 1
ATOM 763 N N . ILE A 1 97 ? -32.306 -19.556 28.028 1.00 73.12 97 ILE A N 1
ATOM 764 C CA . ILE A 1 97 ? -31.723 -19.659 29.366 1.00 73.12 97 ILE A CA 1
ATOM 765 C C . ILE A 1 97 ? -32.726 -20.439 30.223 1.00 73.12 97 ILE A C 1
ATOM 767 O O . ILE A 1 97 ? -33.843 -19.952 30.404 1.00 73.12 97 ILE A O 1
ATOM 771 N N . PRO A 1 98 ? -32.375 -21.628 30.746 1.00 78.88 98 PRO A N 1
ATOM 772 C CA . PRO A 1 98 ? -33.257 -22.357 31.647 1.00 78.88 98 PRO A CA 1
ATOM 773 C C . PRO A 1 98 ? -33.533 -21.539 32.913 1.00 78.88 98 PRO A C 1
ATOM 775 O O . PRO A 1 98 ? -32.614 -20.926 33.460 1.00 78.88 98 PRO A O 1
ATOM 778 N N . ASP A 1 99 ? -34.770 -21.590 33.417 1.00 72.06 99 ASP A N 1
ATOM 779 C CA . ASP A 1 99 ? -35.204 -20.848 34.615 1.00 72.06 99 ASP A CA 1
ATOM 780 C C . ASP A 1 99 ? -34.312 -21.114 35.849 1.00 72.06 99 ASP A C 1
ATOM 782 O O . ASP A 1 99 ? -34.175 -20.265 36.730 1.00 72.06 99 ASP A O 1
ATOM 786 N N . GLU A 1 100 ? -33.655 -22.278 35.894 1.00 72.94 100 GLU A N 1
ATOM 787 C CA . GLU A 1 100 ? -32.747 -22.710 36.965 1.00 72.94 100 GLU A CA 1
ATOM 788 C C . GLU A 1 100 ? -31.460 -21.873 37.079 1.00 72.94 100 GLU A C 1
ATOM 790 O O . GLU A 1 100 ? -30.807 -21.899 38.122 1.00 72.94 100 GLU A O 1
ATOM 795 N N . VAL A 1 101 ? -31.078 -21.132 36.032 1.00 69.62 101 VAL A N 1
ATOM 796 C CA . VAL A 1 101 ? -29.793 -20.411 35.979 1.00 69.62 101 VAL A CA 1
ATOM 797 C C . VAL A 1 101 ? -29.846 -19.054 36.701 1.00 69.62 101 VAL A C 1
ATOM 799 O O . VAL A 1 101 ? -28.804 -18.550 37.115 1.00 69.62 101 VAL A O 1
ATOM 802 N N . GLY A 1 102 ? -31.034 -18.494 36.957 1.00 65.31 102 GLY A N 1
ATOM 803 C CA . GLY A 1 102 ? -31.186 -17.191 37.618 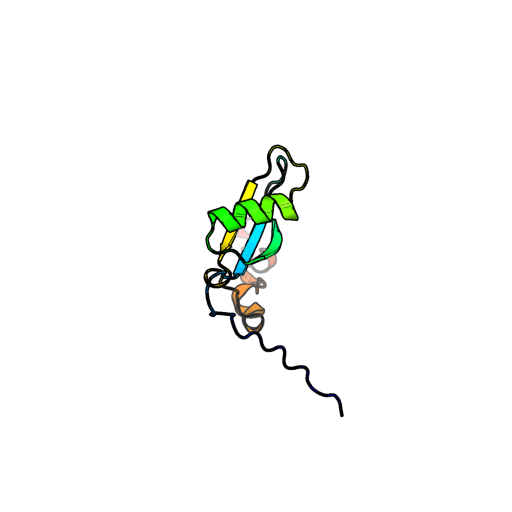1.00 65.31 102 GLY A CA 1
ATOM 804 C C . GLY A 1 102 ? -30.639 -16.005 36.800 1.00 65.31 102 GLY A C 1
ATOM 805 O O . GLY A 1 102 ? -29.882 -16.164 35.845 1.00 65.31 102 GLY A O 1
ATOM 806 N N . HIS A 1 103 ? -31.058 -14.783 37.142 1.00 59.81 103 HIS A N 1
ATOM 807 C CA . HIS A 1 103 ? -30.630 -13.570 36.433 1.00 59.81 103 HIS A CA 1
ATOM 808 C C . HIS A 1 103 ? -29.173 -13.206 36.782 1.00 59.81 103 HIS A C 1
ATOM 810 O O . HIS A 1 103 ? -28.844 -13.104 37.965 1.00 59.81 103 HIS A O 1
ATOM 816 N N . MET A 1 104 ? -28.324 -13.00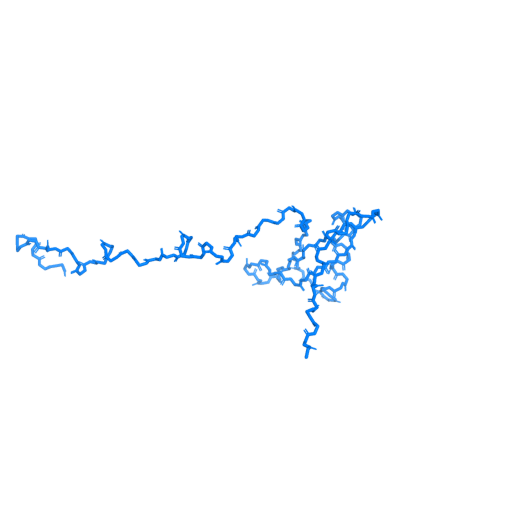2 35.764 1.00 61.97 104 MET A N 1
ATOM 817 C CA . MET A 1 104 ? -26.970 -12.435 35.894 1.00 61.97 104 MET A CA 1
ATOM 818 C C . MET A 1 104 ? -27.010 -10.911 36.009 1.00 61.97 104 MET A C 1
ATOM 820 O O . MET A 1 104 ? -27.819 -10.295 35.278 1.00 61.97 104 MET A O 1
#

=== Feature glossary ===
Each block in this record encodes a different view of the same protein. In brief:

Predicted aligned error. PAE(i, j) answers: if I align the predicted and true structures on residue i, how far off (in Å) do I expect residue j to be? A block-diagonal PAE matrix with low values on the blocks and high values off-diagonal is the signature of a multi-domain protein with confidently predicted domains but uncertain inter-domain orientation.

Contact-map, Ramachandran, and PAE plots. Plot images: a contact map (which residues are close in 3D, as an N×N binary image), a Ramachandran scatter (backbone torsion angles, revealing secondary-structure composition at a glance), and — for AlphaFold structures — a PAE heatmap (pairwise prediction confidence).

Backbone torsions (φ/ψ). φ (phi) and ψ (psi) are the two rotatable backbone dihedrals per residue: φ is the C(i-1)–N–Cα–C torsion, ψ is the N–Cα–C–N(i+1) torsion, both in degrees on (−180°, 180°]. α-helical residues cluster near (−60°, −45°); β-strand residues near (−120°, +130°). A Ramachandran plot is simply a scatter of (φ, ψ) for every residue.

Foldseek 3Di. A 3Di character summarizes, for each residue, the relative orientation of the Cα frame of its nearest spatial neighbor. Because it encodes fold topology rather than chemistry, 3Di alignments detect remote structural similarity that sequence alignment misses.

Radius of gyration, Cα contacts, bounding box. Three whole-structure scalars: the radius of gyration (RMS distance of Cα from centroid, in Å), the count of Cα–Cα contacts (pairs closer than 8 Å and separated by more than four residues in sequence — i.e. tertiary, not local, contacts), and the bounding-box dimensions. Together they distinguish compact globular folds from extended fibres or disordered chains.

Sequence. Sequence gives the chain of amino acids in standard one-letter code (A=alanine, C=cysteine, …, Y=tyrosine), read N→C. It is the only feature that is directly encoded by the gene; all structural features are derived from the folded form of this sequence.

mmCIF coordinates. Atomic coordinates in PDBx/mmCIF format — the same representation the Protein Data Bank distributes. Each line of the _atom_site loop places one backbone atom in Cartesian space (units: ångströms, origin: arbitrary).

Secondary structure (3-state, P-SEA). Three-state secondary structure (P-SEA) collapses the eight DSSP classes into helix (a), strand (b), and coil (c). P-SEA assigns these from Cα geometry alone — distances and angles — without requiring backbone oxygens, so it works on any Cα trace.

InterPro / GO / CATH / organism. Functional annotations link the protein to curated databases. InterPro entries identify conserved domains and families by matching the sequence against member-database signatures (Pfam, PROSITE, CDD, …). Gene Ontology (GO) terms describe molecular function, biological process, and cellular component in a controlled vocabulary. CATH places the structure in a hierarchical fold classification (Class/Architecture/Topology/Homologous-superfamily). The organism is the source species.

B-factor. B-factor (Debye–Waller factor) reflects atomic displacement in the crystal lattice. It is an experimental observable (units Å²), not a prediction; low values mean the atom is pinned down, high values mean it moves or is heterogeneous across the crystal.

Rendered structure images. Structure images are PyMOL renders from six orthogonal camera directions. Cartoon representation draws helices as coils and strands as arrows; sticks shows the backbone as bonds; surface shows the solvent-excluded envelope. Rainbow coloring maps sequence position to hue (blue→red, N→C); chain coloring assigns a distinct color per polypeptide.

Solvent-accessible surface area. Solvent-accessible surface area (SASA) is the area in Å² traced out by the centre of a 1.4 Å probe sphere (a water molecule) rolled over the protein's van der Waals surface (Shrake–Rupley / Lee–Richards construction). Buried residues have near-zero SASA; fully exposed residues can exceed 200 Å². The total SASA scales roughly with the number of surface residues.

Secondary structure (8-state, DSSP). The SS8 string is DSSP's per-residue secondary-structure call. α-helix (H) means an i→i+4 H-bond ladder; β-strand (E) means the residue participates in a β-sheet; 3₁₀ (G) and π (I) are tighter and wider helices; T/S are turns/bends; '-' is loop.

pLDDT. For AlphaFold models, the B-factor field carries pLDDT — the model's own estimate of local accuracy on a 0–100 scale. Regions with pLDDT<50 should be treated as essentially unmodeled; they often correspond to intrinsically disordered segments.

Nearest PDB structures. Nearest PDB neighbors are the top structural matches found by Foldseek when searching this structure against the entire Protein Data Bank. Each hit reports a TM-score (0 to 1; >0.5 almost always implies the same fold) and an E-value. These are *structural* homologs — they may share no detectable sequence similarity.